Protein AF-A0A9P5QB36-F1 (afdb_monomer)

Foldseek 3Di:
DAEEAQDPVVQVVRVVVVGDYDHDYDPVVVPPPPCVDDDPDQDQDPQRWTQDPVRDIDRRVCPDPPDDDQDDDDPPDPVVVVSVVVVVCVVPPDPPPDDDPPPPPDDDDDDDDDD

Solvent-accessible surface area (backbone atoms only — not comparable to full-atom values): 7870 Å² total; per-residue (Å²): 140,66,47,78,30,72,50,68,70,64,37,52,55,37,46,79,68,72,42,58,64,46,80,51,71,60,70,87,76,44,70,73,86,68,73,86,62,84,71,79,81,84,58,66,46,100,76,36,31,35,71,43,96,86,72,48,73,45,79,60,67,64,85,63,67,96,56,86,83,69,69,89,79,67,91,88,44,70,65,52,58,53,35,50,49,54,51,48,51,65,72,67,56,68,79,66,93,66,90,69,92,77,79,76,82,75,82,83,75,86,80,80,79,87,132

Organism: NCBI:txid206335

pLDDT: mean 71.72, std 16.34, range [31.8, 90.56]

Structure (mmCIF, N/CA/C/O backbone):
data_AF-A0A9P5QB36-F1
#
_entry.id   AF-A0A9P5QB36-F1
#
loop_
_atom_site.group_PDB
_atom_site.id
_atom_site.type_symbol
_atom_site.label_atom_id
_atom_site.label_alt_id
_atom_site.label_comp_id
_atom_site.label_asym_id
_atom_site.label_entity_id
_atom_site.label_seq_id
_atom_site.pdbx_PDB_ins_code
_atom_site.Cartn_x
_atom_site.Cartn_y
_atom_site.Cartn_z
_atom_site.occupancy
_atom_site.B_iso_or_equiv
_atom_site.auth_seq_id
_atom_site.auth_comp_id
_atom_site.auth_asym_id
_atom_site.auth_atom_id
_atom_site.pdbx_PDB_model_num
ATOM 1 N N . ILE A 1 1 ? 0.136 2.349 10.296 1.00 62.62 1 ILE A N 1
ATOM 2 C CA . ILE A 1 1 ? 1.253 3.317 10.137 1.00 62.62 1 ILE A CA 1
ATOM 3 C C . ILE A 1 1 ? 2.539 2.530 10.352 1.00 62.62 1 ILE A C 1
ATOM 5 O O . ILE A 1 1 ? 2.554 1.728 11.273 1.00 62.62 1 ILE A O 1
ATOM 9 N N . GLY A 1 2 ? 3.552 2.676 9.500 1.00 81.19 2 GLY A N 1
ATOM 10 C CA . GLY A 1 2 ? 4.837 1.973 9.646 1.00 81.19 2 GLY A CA 1
ATOM 11 C C . GLY A 1 2 ? 6.022 2.931 9.490 1.00 81.19 2 GLY A C 1
ATOM 12 O O . GLY A 1 2 ? 5.813 4.141 9.381 1.00 81.19 2 GLY A O 1
ATOM 13 N N . ALA A 1 3 ? 7.241 2.400 9.460 1.00 82.81 3 ALA A N 1
ATOM 14 C CA . ALA A 1 3 ? 8.470 3.188 9.494 1.00 82.81 3 ALA A CA 1
ATOM 15 C C . ALA A 1 3 ? 9.161 3.271 8.125 1.00 82.81 3 ALA A C 1
ATOM 17 O O . ALA A 1 3 ? 9.326 2.263 7.442 1.00 82.81 3 ALA A O 1
ATOM 18 N N . PHE A 1 4 ? 9.606 4.471 7.745 1.00 85.62 4 PHE A N 1
ATOM 19 C CA . PHE A 1 4 ? 10.511 4.674 6.612 1.00 85.62 4 PHE A CA 1
ATOM 20 C C . PHE A 1 4 ? 11.939 4.722 7.133 1.00 85.62 4 PHE A C 1
ATOM 22 O O . PHE A 1 4 ? 12.237 5.492 8.045 1.00 85.62 4 PHE A O 1
ATOM 29 N N . VAL A 1 5 ? 12.806 3.889 6.575 1.00 86.69 5 VAL A N 1
ATOM 30 C CA . VAL A 1 5 ? 14.162 3.705 7.089 1.00 86.69 5 VAL A CA 1
ATOM 31 C C . VAL A 1 5 ? 15.138 3.688 5.930 1.00 86.69 5 VAL A C 1
ATOM 33 O O . VAL A 1 5 ? 14.864 3.076 4.909 1.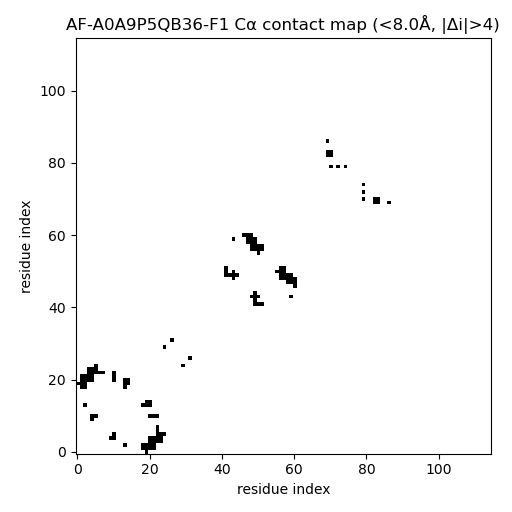00 86.69 5 VAL A O 1
ATOM 36 N N . GLU A 1 6 ? 16.285 4.343 6.068 1.00 84.12 6 GLU A N 1
ATOM 37 C CA . GLU A 1 6 ? 17.315 4.345 5.017 1.00 84.12 6 GLU A CA 1
ATOM 38 C C . GLU A 1 6 ? 18.352 3.230 5.207 1.00 84.12 6 GLU A C 1
ATOM 40 O O . GLU A 1 6 ? 18.957 2.742 4.250 1.00 84.12 6 GLU A O 1
ATOM 45 N N . LYS A 1 7 ? 18.554 2.796 6.455 1.00 82.62 7 LYS A N 1
ATOM 46 C CA . LYS A 1 7 ? 19.534 1.777 6.835 1.00 82.62 7 LYS A CA 1
ATOM 47 C C . LYS A 1 7 ? 18.891 0.401 6.946 1.00 82.62 7 LYS A C 1
ATOM 49 O O . LYS A 1 7 ? 17.907 0.215 7.653 1.00 82.62 7 LYS A O 1
ATOM 54 N N . THR A 1 8 ? 19.516 -0.593 6.322 1.00 82.94 8 THR A N 1
ATOM 55 C CA . THR A 1 8 ? 19.036 -1.983 6.364 1.00 82.94 8 THR A CA 1
ATOM 56 C C . THR A 1 8 ? 19.004 -2.547 7.790 1.00 82.94 8 THR A C 1
ATOM 58 O O . THR A 1 8 ? 18.043 -3.208 8.148 1.00 82.94 8 THR A O 1
ATOM 61 N N . GLN A 1 9 ? 19.991 -2.223 8.634 1.00 87.19 9 GLN A N 1
ATOM 62 C CA . GLN A 1 9 ? 20.031 -2.693 10.030 1.00 87.19 9 GLN A CA 1
ATOM 63 C C . GLN A 1 9 ? 18.837 -2.203 10.857 1.00 87.19 9 GLN A C 1
ATOM 65 O O . GLN A 1 9 ? 18.224 -2.977 11.587 1.00 87.19 9 GLN A O 1
ATOM 70 N N . ASP A 1 10 ? 18.482 -0.928 10.714 1.00 86.81 10 ASP A N 1
ATOM 71 C CA . ASP A 1 10 ? 17.343 -0.339 11.416 1.00 86.81 10 ASP A CA 1
ATOM 72 C C . ASP A 1 10 ? 16.024 -0.939 10.896 1.00 86.81 10 ASP A C 1
ATOM 74 O O . ASP A 1 10 ? 15.081 -1.149 11.660 1.00 86.81 10 ASP A O 1
ATOM 78 N N . ALA A 1 11 ? 15.971 -1.276 9.602 1.00 86.12 11 ALA A N 1
ATOM 79 C CA . ALA A 1 11 ? 14.823 -1.944 9.009 1.00 86.12 11 ALA A CA 1
ATOM 80 C C . ALA A 1 11 ? 14.654 -3.379 9.522 1.00 86.12 11 ALA A C 1
ATOM 82 O O . ALA A 1 11 ? 13.532 -3.769 9.834 1.00 86.12 11 ALA A O 1
ATOM 83 N N . ASP A 1 12 ? 15.746 -4.129 9.676 1.00 87.00 12 ASP A N 1
ATOM 84 C CA . ASP A 1 12 ? 15.714 -5.489 10.218 1.00 87.00 12 ASP A CA 1
ATOM 85 C C . ASP A 1 12 ? 15.170 -5.492 11.650 1.00 87.00 12 ASP A C 1
ATOM 87 O O . ASP A 1 12 ? 14.270 -6.266 11.975 1.00 87.00 12 ASP A O 1
ATOM 91 N N . ILE A 1 13 ? 15.656 -4.581 12.498 1.00 90.56 13 ILE A N 1
ATOM 92 C CA . ILE A 1 13 ? 15.193 -4.457 13.888 1.00 90.56 13 ILE A CA 1
ATOM 93 C C . ILE A 1 13 ? 13.685 -4.186 13.933 1.00 90.56 13 ILE A C 1
ATOM 95 O O . ILE A 1 13 ? 12.957 -4.838 14.682 1.00 90.56 13 ILE A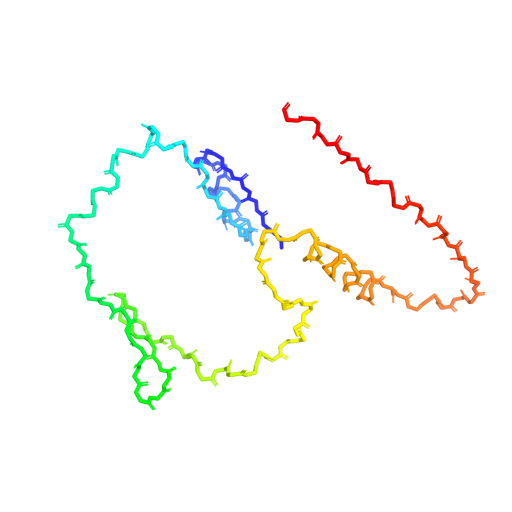 O 1
ATOM 99 N N . LEU A 1 14 ? 13.202 -3.246 13.120 1.00 87.25 14 LEU A N 1
ATOM 100 C CA . LEU A 1 14 ? 11.786 -2.879 13.094 1.00 87.25 14 LEU A CA 1
ATOM 101 C C . LEU A 1 14 ? 10.904 -3.973 12.482 1.00 87.25 14 LEU A C 1
ATOM 103 O O . LEU A 1 14 ? 9.791 -4.193 12.962 1.00 87.25 14 LEU A O 1
ATOM 107 N N . TYR A 1 15 ? 11.413 -4.700 11.487 1.00 85.00 15 TYR A N 1
ATOM 108 C CA . TYR A 1 15 ? 10.731 -5.847 10.899 1.00 85.00 15 TYR A CA 1
ATOM 109 C C . TYR A 1 15 ? 10.538 -6.965 11.930 1.00 85.00 15 TYR A C 1
ATOM 111 O O . TYR A 1 15 ? 9.421 -7.449 12.114 1.00 85.00 15 TYR A O 1
ATOM 119 N N . TYR A 1 16 ? 11.591 -7.320 12.677 1.00 89.94 16 TYR A N 1
ATOM 120 C CA . TYR A 1 16 ? 11.489 -8.301 13.763 1.00 89.94 16 TYR A CA 1
ATOM 121 C C . TYR A 1 16 ? 10.634 -7.812 14.939 1.00 89.94 16 TYR A C 1
ATOM 123 O O . TYR A 1 16 ? 10.063 -8.628 15.659 1.00 89.94 16 TYR A O 1
ATOM 131 N N . ALA A 1 17 ? 10.488 -6.497 15.110 1.00 89.38 17 ALA A N 1
ATOM 132 C CA . ALA A 1 17 ? 9.562 -5.902 16.070 1.00 89.38 17 ALA A CA 1
ATOM 133 C C . ALA A 1 17 ? 8.094 -5.890 15.590 1.00 89.38 17 ALA A C 1
ATOM 135 O O . ALA A 1 17 ? 7.224 -5.391 16.304 1.00 89.38 17 ALA A O 1
ATOM 136 N N . GLY A 1 18 ? 7.796 -6.420 14.396 1.00 85.75 18 GLY A N 1
ATOM 137 C CA . GLY A 1 18 ? 6.439 -6.483 13.844 1.00 85.75 18 GLY A CA 1
ATOM 138 C C . GLY A 1 18 ? 5.919 -5.146 13.308 1.00 85.75 18 GLY A C 1
ATOM 139 O O . GLY A 1 18 ? 4.721 -5.001 13.066 1.00 85.75 18 GLY A O 1
ATOM 140 N N . VAL A 1 19 ? 6.799 -4.161 13.119 1.00 85.00 19 VAL A N 1
ATOM 141 C CA . VAL A 1 19 ? 6.449 -2.873 12.519 1.00 85.00 19 VAL A CA 1
ATOM 142 C C . VAL A 1 19 ? 6.623 -2.989 11.003 1.00 85.00 19 VAL A C 1
ATOM 144 O O . VAL A 1 19 ? 7.700 -3.365 10.550 1.00 85.00 19 VAL A O 1
ATOM 147 N N . PRO A 1 20 ? 5.614 -2.648 10.181 1.00 82.31 20 PRO A N 1
ATOM 148 C CA . PRO A 1 20 ? 5.795 -2.566 8.735 1.00 82.31 20 PRO A CA 1
ATOM 149 C C . PRO A 1 20 ? 6.878 -1.533 8.390 1.00 82.31 20 PRO A C 1
ATOM 151 O O . PRO A 1 20 ? 6.790 -0.386 8.836 1.00 82.31 20 PRO A O 1
ATOM 154 N N . VAL A 1 21 ? 7.887 -1.930 7.608 1.00 86.25 21 VAL A N 1
ATOM 155 C CA . VAL A 1 21 ? 9.032 -1.075 7.255 1.00 86.25 21 VAL A CA 1
ATOM 156 C C . VAL A 1 21 ? 9.131 -0.877 5.747 1.00 86.25 21 VAL A C 1
ATOM 158 O O . VAL A 1 21 ? 9.014 -1.831 4.981 1.00 86.25 21 VAL A O 1
ATOM 161 N N . TRP A 1 22 ? 9.419 0.353 5.326 1.00 85.56 22 TRP A N 1
ATOM 162 C CA . TRP A 1 22 ? 9.762 0.699 3.949 1.00 85.56 22 TRP A CA 1
ATOM 163 C C . TRP A 1 22 ? 11.203 1.201 3.888 1.00 85.56 22 TRP A C 1
ATOM 165 O O . TRP A 1 22 ? 11.527 2.251 4.447 1.00 85.56 22 TRP A O 1
ATOM 175 N N . LEU A 1 23 ? 12.073 0.446 3.211 1.00 80.75 23 LEU A N 1
ATOM 176 C CA . LEU A 1 23 ? 13.476 0.817 3.040 1.00 80.75 23 LEU A CA 1
ATOM 177 C C . LEU A 1 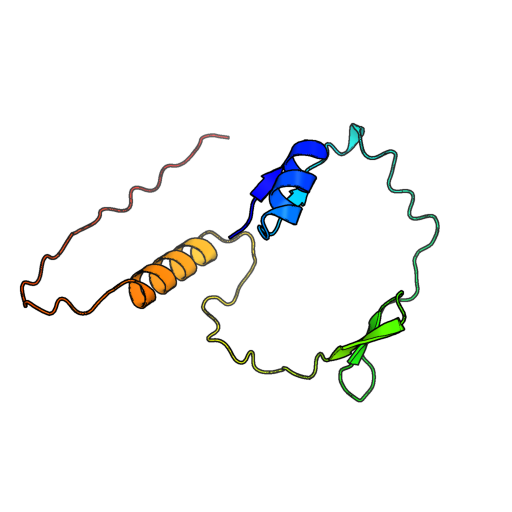23 ? 13.612 1.850 1.912 1.00 80.75 23 LEU A C 1
ATOM 179 O O . LEU A 1 23 ? 13.394 1.536 0.742 1.00 80.75 23 LEU A O 1
ATOM 183 N N . VAL A 1 24 ? 13.984 3.076 2.261 1.00 78.75 24 VAL A N 1
ATOM 184 C CA . VAL A 1 24 ? 14.206 4.175 1.319 1.00 78.75 24 VAL A CA 1
ATOM 185 C C . VAL A 1 24 ? 15.670 4.158 0.897 1.00 78.75 24 VAL A C 1
ATOM 187 O O . VAL A 1 24 ? 16.565 4.308 1.723 1.00 78.75 24 VAL A O 1
ATOM 190 N N . ARG A 1 25 ? 15.938 3.969 -0.396 1.00 73.56 25 ARG A N 1
ATOM 191 C CA . ARG A 1 25 ? 17.294 4.059 -0.951 1.00 73.56 25 ARG A CA 1
ATOM 192 C C . ARG A 1 25 ? 17.363 5.178 -1.978 1.00 73.56 25 ARG A C 1
ATOM 194 O O . ARG A 1 25 ? 16.445 5.343 -2.778 1.00 73.56 25 ARG A O 1
ATOM 201 N N . LEU A 1 26 ? 18.467 5.925 -1.965 1.00 69.06 26 LEU A N 1
ATOM 202 C CA . LEU A 1 26 ? 18.781 6.883 -3.025 1.00 69.06 26 LEU A CA 1
ATOM 203 C C . LEU A 1 26 ? 18.886 6.141 -4.360 1.00 69.06 26 LEU A C 1
ATOM 205 O O . LEU A 1 26 ? 19.511 5.081 -4.425 1.00 69.06 26 LEU A O 1
ATOM 209 N N . SER A 1 27 ? 18.317 6.716 -5.420 1.00 61.88 27 SER A N 1
ATOM 210 C CA . SER A 1 27 ? 18.365 6.139 -6.770 1.00 61.88 27 SER A CA 1
ATOM 211 C C . SER A 1 27 ? 19.797 5.905 -7.252 1.00 61.88 27 SER A C 1
ATOM 213 O O . SER A 1 27 ? 20.049 4.930 -7.939 1.00 61.88 27 SER A O 1
ATOM 215 N N . THR A 1 28 ? 20.752 6.728 -6.814 1.00 64.75 28 THR A N 1
ATOM 216 C CA . THR A 1 28 ? 22.188 6.581 -7.103 1.00 64.75 28 THR A CA 1
ATOM 217 C C . THR A 1 28 ? 22.825 5.339 -6.474 1.00 64.75 28 THR A C 1
ATOM 219 O O . THR A 1 28 ? 23.833 4.853 -6.974 1.00 64.75 28 THR A O 1
ATOM 222 N N . ASN A 1 29 ? 22.246 4.824 -5.384 1.00 60.16 29 ASN A N 1
ATOM 223 C CA . ASN A 1 29 ? 22.697 3.621 -4.674 1.00 60.16 29 ASN A CA 1
ATOM 224 C C . ASN A 1 29 ? 21.874 2.378 -5.044 1.00 60.16 29 ASN A C 1
ATOM 226 O O . ASN A 1 29 ? 22.121 1.288 -4.525 1.00 60.16 29 ASN A O 1
ATOM 230 N N . CYS A 1 30 ? 20.874 2.538 -5.910 1.00 56.12 30 CYS A N 1
ATOM 231 C CA . CYS A 1 30 ? 20.239 1.442 -6.609 1.00 56.12 30 CYS A CA 1
ATOM 232 C C . CYS A 1 30 ? 20.975 1.360 -7.952 1.00 56.12 30 CYS A C 1
ATOM 234 O O . CYS A 1 30 ? 20.688 2.189 -8.814 1.00 56.12 30 CYS A O 1
ATOM 236 N N . PRO A 1 31 ? 21.984 0.475 -8.118 1.00 56.06 31 PRO A N 1
ATOM 237 C CA . PRO A 1 31 ? 22.599 0.308 -9.433 1.00 56.06 31 PRO A CA 1
ATOM 238 C C . PRO A 1 31 ? 21.446 0.053 -10.388 1.00 56.06 31 PRO A C 1
ATOM 240 O O . PRO A 1 31 ? 20.608 -0.772 -10.015 1.00 56.06 31 PRO A O 1
ATOM 243 N N . ASP A 1 32 ? 21.371 0.844 -11.476 1.00 55.22 32 ASP A N 1
ATOM 244 C CA . ASP A 1 32 ? 20.256 0.903 -12.430 1.00 55.22 32 ASP A CA 1
ATOM 245 C C . ASP A 1 32 ? 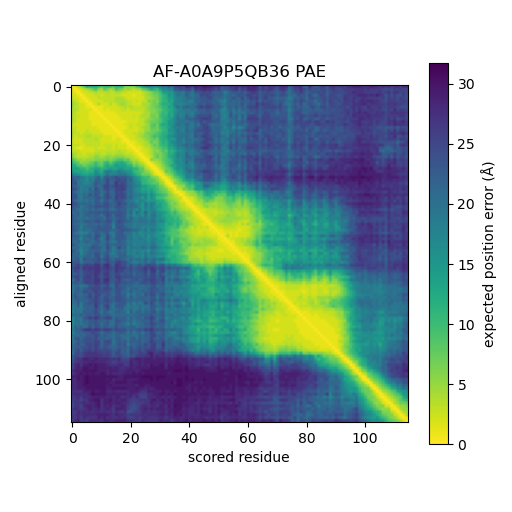19.437 -0.360 -12.298 1.00 55.22 32 ASP A C 1
ATOM 247 O O . ASP A 1 32 ? 19.983 -1.434 -12.573 1.00 55.22 32 ASP A O 1
ATOM 251 N N . ALA A 1 33 ? 18.208 -0.252 -11.776 1.00 55.03 33 ALA A N 1
ATOM 252 C CA . ALA A 1 33 ? 17.279 -1.369 -11.742 1.00 55.03 33 ALA A CA 1
ATOM 253 C C . ALA A 1 33 ? 17.057 -1.757 -13.202 1.00 55.03 33 ALA A C 1
ATOM 255 O O . ALA A 1 33 ? 16.147 -1.281 -13.877 1.00 55.03 33 ALA A O 1
ATOM 256 N N . ARG A 1 34 ? 18.004 -2.531 -13.724 1.00 50.75 34 ARG A N 1
ATOM 257 C CA . ARG A 1 34 ? 18.073 -2.973 -15.085 1.00 50.75 34 ARG A CA 1
ATOM 258 C C . ARG A 1 34 ? 16.980 -3.999 -15.082 1.00 50.75 34 ARG A C 1
ATOM 260 O O . ARG A 1 34 ? 17.105 -5.076 -14.505 1.00 50.75 34 ARG A O 1
ATOM 267 N N . VAL A 1 35 ? 15.836 -3.573 -15.592 1.00 58.78 35 VAL A N 1
ATOM 268 C CA . VAL A 1 35 ? 14.738 -4.465 -15.899 1.00 58.78 35 VAL A CA 1
ATOM 269 C C . VAL A 1 35 ? 15.290 -5.349 -17.009 1.00 58.78 35 VAL A C 1
ATOM 271 O O . VAL A 1 35 ? 15.161 -5.045 -18.189 1.00 58.78 35 VAL A O 1
ATOM 274 N N . ASP A 1 36 ? 16.030 -6.387 -16.612 1.00 63.50 36 ASP A N 1
ATOM 275 C CA . ASP A 1 36 ? 16.714 -7.303 -17.522 1.00 63.50 36 ASP A CA 1
ATOM 276 C C . ASP A 1 36 ? 15.691 -8.015 -18.412 1.00 63.50 36 ASP A C 1
ATOM 278 O O . ASP A 1 36 ? 15.997 -8.434 -19.526 1.00 63.50 36 ASP A O 1
ATOM 282 N N . SER A 1 37 ? 14.448 -8.098 -17.931 1.00 59.88 37 SER A N 1
ATOM 283 C CA . SER A 1 37 ? 13.292 -8.528 -18.696 1.00 59.88 37 SER A CA 1
ATOM 284 C C . SER A 1 37 ? 12.025 -7.871 -18.158 1.00 59.88 37 SER A C 1
ATOM 286 O O . SER A 1 37 ? 11.812 -7.773 -16.948 1.00 59.88 37 SER A O 1
ATOM 288 N N . VAL A 1 38 ? 11.175 -7.414 -19.072 1.00 68.69 38 VAL A N 1
ATOM 289 C CA . VAL A 1 38 ? 9.780 -7.119 -18.752 1.00 68.69 38 VAL A CA 1
ATOM 290 C C . VAL A 1 38 ? 9.088 -8.474 -18.652 1.00 68.69 38 VAL A C 1
ATOM 292 O O . VAL A 1 38 ? 9.015 -9.196 -19.643 1.00 68.69 38 VAL A O 1
ATOM 295 N N . GLY A 1 39 ? 8.661 -8.849 -17.446 1.00 66.69 39 GLY A N 1
ATOM 296 C CA . GLY A 1 39 ? 7.821 -10.029 -17.260 1.00 66.69 39 GLY A CA 1
ATOM 297 C C . GLY A 1 39 ? 6.459 -9.835 -17.924 1.00 66.69 39 GLY A C 1
ATOM 298 O O . GLY A 1 39 ? 6.041 -8.699 -18.167 1.00 66.69 39 GLY A O 1
ATOM 299 N N . ASP A 1 40 ? 5.764 -10.936 -18.203 1.00 74.25 40 ASP A N 1
ATOM 300 C CA . ASP A 1 40 ? 4.402 -10.868 -18.725 1.00 74.25 40 ASP A CA 1
ATOM 301 C C . ASP A 1 40 ? 3.519 -10.018 -17.807 1.00 74.25 40 ASP A C 1
ATOM 303 O O . ASP A 1 40 ? 3.637 -10.058 -16.576 1.00 74.25 40 ASP A O 1
ATOM 307 N N . VAL A 1 41 ? 2.635 -9.228 -18.420 1.00 71.88 41 VAL A N 1
ATOM 308 C CA . VAL A 1 41 ? 1.674 -8.415 -17.677 1.00 71.88 41 VAL A CA 1
ATOM 309 C C . VAL A 1 41 ? 0.853 -9.350 -16.804 1.00 71.88 41 VAL A C 1
ATOM 311 O O . VAL A 1 41 ? 0.187 -10.260 -17.296 1.00 71.88 41 VAL A O 1
ATOM 314 N N . ILE A 1 42 ? 0.905 -9.113 -15.498 1.00 76.94 42 ILE A N 1
ATOM 315 C CA . ILE A 1 42 ? 0.101 -9.847 -14.535 1.00 76.94 42 ILE A CA 1
ATOM 316 C C . ILE A 1 42 ? -1.360 -9.479 -14.798 1.00 76.94 42 ILE A C 1
ATOM 318 O O . ILE A 1 42 ? -1.776 -8.351 -14.534 1.00 76.94 42 ILE A O 1
ATOM 322 N N . GLN A 1 43 ? -2.114 -10.418 -15.365 1.00 77.31 43 GLN A N 1
ATOM 323 C CA . GLN A 1 43 ? -3.537 -10.260 -15.637 1.00 77.31 43 GLN A CA 1
ATOM 324 C C . GLN A 1 43 ? -4.365 -11.077 -14.654 1.00 77.31 43 GLN A C 1
ATOM 326 O O . GLN A 1 43 ? -3.961 -12.154 -14.209 1.00 77.31 43 GLN A O 1
ATOM 331 N N . GLU A 1 44 ? -5.529 -10.531 -14.325 1.00 85.00 44 GLU A N 1
ATOM 332 C CA . GLU A 1 44 ? -6.562 -11.240 -13.585 1.00 85.00 44 GLU A CA 1
ATOM 333 C C . GLU A 1 44 ? -7.137 -12.364 -14.448 1.00 85.00 44 GLU A C 1
ATOM 335 O O . GLU A 1 44 ? -7.381 -12.191 -15.645 1.00 85.00 44 GLU A O 1
ATOM 340 N N . ASP A 1 45 ? -7.350 -13.528 -13.841 1.00 83.88 45 ASP A N 1
ATOM 341 C CA . ASP A 1 45 ? -8.088 -14.612 -14.475 1.00 83.88 45 ASP A CA 1
ATOM 342 C C . ASP A 1 45 ? -9.610 -14.356 -14.449 1.00 83.88 45 ASP A C 1
ATOM 344 O O . ASP A 1 45 ? -10.115 -13.409 -13.843 1.00 83.88 45 ASP A O 1
ATOM 348 N N . HIS A 1 46 ? -10.379 -15.240 -15.089 1.00 83.75 46 HIS A N 1
ATOM 349 C CA . HIS A 1 46 ? -11.847 -15.171 -15.103 1.00 83.75 46 HIS A CA 1
ATOM 350 C C . HIS A 1 46 ? -12.502 -15.310 -13.716 1.00 83.75 46 HIS A C 1
ATOM 352 O O . HIS A 1 46 ? -13.715 -15.159 -13.599 1.00 83.75 46 HIS A O 1
ATOM 358 N N . GLN A 1 47 ? -11.726 -15.637 -12.682 1.00 82.44 47 GLN A N 1
ATOM 359 C CA . GLN A 1 47 ? -12.162 -15.765 -11.296 1.00 82.44 47 GLN A CA 1
ATOM 360 C C . GLN A 1 47 ? -11.677 -14.589 -10.436 1.00 82.44 47 GLN A C 1
ATOM 362 O O . GLN A 1 47 ? -11.734 -14.693 -9.211 1.00 82.44 47 GLN A O 1
ATOM 367 N N . GLN A 1 48 ? -11.206 -13.497 -11.058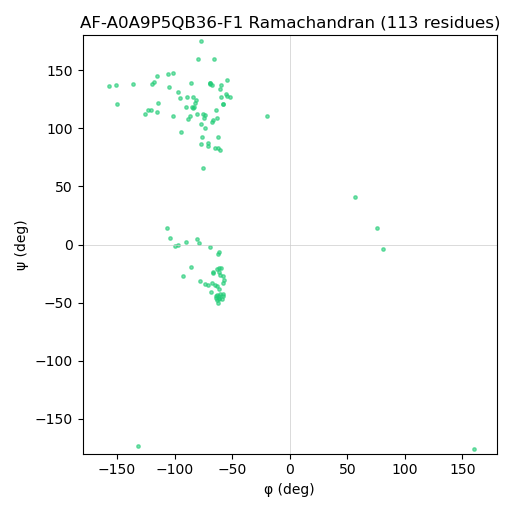 1.00 83.50 48 GLN A N 1
ATOM 368 C CA . GLN A 1 48 ? -10.628 -12.332 -10.382 1.00 83.50 48 GLN A CA 1
ATOM 369 C C . GLN A 1 48 ? -9.448 -12.726 -9.488 1.00 83.50 48 GLN A C 1
ATOM 371 O O . GLN A 1 48 ? -9.322 -12.260 -8.360 1.00 83.50 4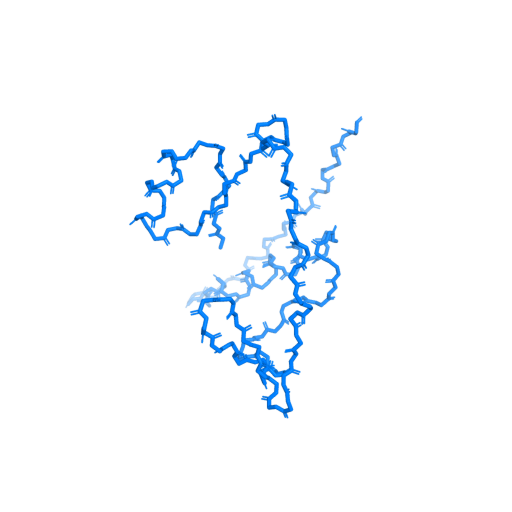8 GLN A O 1
ATOM 376 N N . ARG A 1 49 ? -8.584 -13.631 -9.950 1.00 86.31 49 ARG A N 1
ATOM 377 C CA . ARG A 1 49 ? -7.367 -14.021 -9.235 1.00 86.31 49 ARG A CA 1
ATOM 378 C C . ARG A 1 49 ? -6.141 -13.632 -10.023 1.00 86.31 49 ARG A C 1
ATOM 380 O O . ARG A 1 49 ? -6.090 -13.732 -11.245 1.00 86.31 49 ARG A O 1
ATOM 387 N N . VAL A 1 50 ? -5.114 -13.251 -9.284 1.00 87.38 50 VAL A N 1
ATOM 388 C CA . VAL A 1 50 ? -3.812 -12.888 -9.819 1.00 87.38 50 VAL A CA 1
ATOM 389 C C . VAL A 1 50 ? -2.784 -13.902 -9.345 1.00 87.38 50 VAL A C 1
ATOM 391 O O . VAL A 1 50 ? -2.564 -14.075 -8.145 1.00 87.38 50 VAL A O 1
ATOM 394 N N . LYS A 1 51 ? -2.114 -14.566 -10.289 1.00 84.81 51 LYS A N 1
ATOM 395 C CA . LYS A 1 51 ? -0.991 -15.448 -9.967 1.00 84.81 51 LYS A CA 1
ATOM 396 C C . LYS A 1 51 ? 0.295 -14.638 -9.847 1.00 84.81 51 LYS A C 1
ATOM 398 O O . LYS A 1 51 ? 0.760 -14.040 -10.812 1.00 84.81 51 LYS A O 1
ATOM 403 N N . LEU A 1 52 ? 0.888 -14.651 -8.660 1.00 82.62 52 LEU A N 1
ATOM 404 C CA . LEU A 1 52 ? 2.175 -14.023 -8.388 1.00 82.62 52 LEU A CA 1
ATOM 405 C C . LEU A 1 52 ? 3.331 -14.909 -8.870 1.00 82.62 52 LEU A C 1
ATOM 407 O O . LEU A 1 52 ? 3.205 -16.130 -8.995 1.00 82.62 52 LEU A O 1
ATOM 411 N N . HIS A 1 53 ? 4.499 -14.297 -9.069 1.00 75.81 53 HIS A N 1
ATOM 412 C CA . HIS A 1 53 ? 5.727 -14.985 -9.487 1.00 75.81 53 HIS A CA 1
ATOM 413 C C . HIS A 1 53 ? 6.158 -16.107 -8.522 1.00 75.81 53 HIS A C 1
ATOM 415 O O . HIS A 1 53 ? 6.775 -17.081 -8.938 1.00 75.81 53 HIS A O 1
ATOM 421 N N . CYS A 1 54 ? 5.798 -16.006 -7.240 1.00 78.31 54 CYS A N 1
ATOM 422 C CA . CYS A 1 54 ? 6.060 -17.023 -6.221 1.00 78.31 54 CYS A CA 1
ATOM 423 C C . CYS A 1 54 ? 5.064 -18.200 -6.244 1.00 78.31 54 CYS A C 1
ATOM 425 O O . CYS A 1 54 ? 5.107 -19.059 -5.369 1.00 78.31 54 CYS A O 1
ATOM 427 N N . GLY A 1 55 ? 4.140 -18.236 -7.212 1.00 80.69 55 GLY A N 1
ATOM 428 C CA . GLY A 1 55 ? 3.095 -19.256 -7.319 1.00 80.69 55 GLY A CA 1
ATOM 429 C C . GLY A 1 55 ? 1.884 -19.016 -6.413 1.00 80.69 55 GLY A C 1
ATOM 430 O O . GLY A 1 55 ? 0.907 -19.755 -6.511 1.00 80.69 55 GLY A O 1
ATOM 431 N N . TYR A 1 56 ? 1.922 -17.979 -5.574 1.00 82.44 56 TYR A N 1
ATOM 432 C CA . TYR A 1 56 ? 0.791 -17.573 -4.747 1.00 82.44 56 TYR A CA 1
ATOM 433 C C . TYR A 1 56 ? -0.342 -16.995 -5.603 1.00 82.44 56 TYR A C 1
ATOM 435 O O . TYR A 1 56 ? -0.094 -16.236 -6.540 1.00 82.44 56 TYR A O 1
ATOM 443 N N . LEU A 1 57 ? -1.583 -17.344 -5.265 1.00 86.25 57 LEU A N 1
ATOM 444 C CA . LEU A 1 57 ? -2.785 -16.824 -5.911 1.00 86.25 57 LEU A CA 1
ATOM 445 C C . LEU A 1 57 ? -3.405 -15.751 -5.019 1.00 86.25 57 LEU A C 1
ATOM 447 O O . LEU A 1 57 ? -3.933 -16.052 -3.950 1.00 86.25 57 LEU A O 1
ATOM 451 N N . LEU A 1 58 ? -3.330 -14.504 -5.469 1.00 83.44 58 LEU A N 1
ATOM 452 C CA . LEU A 1 58 ? -4.002 -13.379 -4.842 1.00 83.44 58 LEU A CA 1
ATOM 453 C C . LEU A 1 58 ? -5.462 -13.364 -5.302 1.00 83.44 58 LEU A C 1
ATOM 455 O O . LEU A 1 58 ? -5.729 -13.350 -6.502 1.00 83.44 58 LEU A O 1
ATOM 459 N N . ASN A 1 59 ? -6.398 -13.388 -4.356 1.00 83.19 59 ASN A N 1
ATOM 460 C CA . ASN A 1 59 ? -7.815 -13.211 -4.651 1.00 83.19 59 ASN A CA 1
ATOM 461 C C . ASN A 1 59 ? -8.130 -11.713 -4.754 1.00 83.19 59 ASN A C 1
ATOM 463 O O . ASN A 1 59 ? -7.959 -10.993 -3.774 1.00 83.19 59 ASN A O 1
ATOM 467 N N . CYS A 1 60 ? -8.585 -11.265 -5.919 1.00 80.44 60 CYS A N 1
ATOM 468 C CA . CYS A 1 60 ? -9.006 -9.890 -6.191 1.00 80.44 60 CYS A CA 1
ATOM 469 C C . CYS A 1 60 ? -10.538 -9.750 -6.245 1.00 80.44 60 CYS A C 1
ATOM 471 O O . CYS A 1 60 ? -11.031 -8.669 -6.546 1.00 80.44 60 CYS A O 1
ATOM 473 N N . ALA A 1 61 ? -11.299 -10.808 -5.931 1.00 74.12 61 ALA A N 1
ATOM 474 C CA . ALA A 1 61 ? -12.765 -10.783 -5.929 1.00 74.12 61 ALA A CA 1
ATOM 475 C C . ALA A 1 61 ? -13.391 -9.927 -4.807 1.00 74.12 61 ALA A C 1
ATOM 477 O O . ALA A 1 61 ? -14.613 -9.797 -4.741 1.00 74.12 61 ALA A O 1
ATOM 478 N N . ASP A 1 62 ? -12.578 -9.336 -3.925 1.00 67.00 62 ASP A N 1
ATOM 479 C CA . ASP A 1 62 ? -13.027 -8.409 -2.884 1.00 67.00 62 ASP A CA 1
ATOM 480 C C . ASP A 1 62 ? -13.357 -7.037 -3.505 1.00 67.00 62 ASP A C 1
ATOM 482 O O . ASP A 1 62 ? -12.697 -6.027 -3.259 1.00 67.00 62 ASP A O 1
ATOM 486 N N . GLU A 1 63 ? -14.400 -7.002 -4.339 1.00 62.41 63 GLU A N 1
ATOM 487 C CA . GLU A 1 63 ? -14.916 -5.792 -4.995 1.00 62.41 63 GLU A CA 1
ATOM 488 C C . GLU A 1 63 ? -15.451 -4.773 -3.966 1.00 62.41 63 GLU A C 1
ATOM 490 O O . GLU A 1 63 ? -15.501 -3.567 -4.218 1.00 62.41 63 GLU A O 1
ATOM 495 N N . GLN A 1 64 ? -15.777 -5.249 -2.759 1.00 65.12 64 GLN A N 1
ATOM 496 C CA . GLN A 1 64 ? -16.069 -4.432 -1.589 1.00 65.12 64 GLN A CA 1
ATOM 497 C C . GLN A 1 64 ? -15.096 -4.760 -0.455 1.00 65.12 64 GLN A C 1
ATOM 499 O O . GLN A 1 64 ? -15.132 -5.873 0.077 1.00 65.12 64 GLN A O 1
ATOM 504 N N . PRO A 1 65 ? -14.247 -3.804 -0.034 1.00 68.81 65 PRO A N 1
ATOM 505 C CA . PRO A 1 65 ? -13.407 -4.016 1.129 1.00 68.81 65 PRO A CA 1
ATOM 506 C C . PRO A 1 65 ? -14.300 -4.271 2.346 1.00 68.81 65 PRO A C 1
ATOM 508 O O . PRO A 1 65 ? -15.261 -3.545 2.596 1.00 68.81 65 PRO A O 1
ATOM 511 N N . SER A 1 66 ? -13.958 -5.292 3.132 1.00 69.81 66 SER A N 1
ATOM 512 C CA . SER A 1 66 ? -14.645 -5.607 4.394 1.00 69.81 66 SER A CA 1
ATOM 513 C C . SER A 1 66 ? -14.594 -4.456 5.405 1.00 69.81 66 SER A C 1
ATOM 515 O O . SER A 1 66 ? -15.413 -4.385 6.319 1.00 69.81 66 SER A O 1
ATOM 517 N N . ASN A 1 67 ? -13.638 -3.544 5.225 1.00 72.25 67 ASN A N 1
ATOM 518 C CA . ASN A 1 67 ? -13.454 -2.354 6.035 1.00 72.25 67 ASN A CA 1
ATOM 519 C C . ASN A 1 67 ? -14.008 -1.117 5.325 1.00 72.25 67 ASN A C 1
ATOM 521 O O . ASN A 1 67 ? -13.926 -0.987 4.104 1.00 72.25 67 ASN A O 1
ATOM 525 N N . GLN A 1 68 ? -14.510 -0.168 6.117 1.00 81.88 68 GLN A N 1
ATOM 526 C CA . GLN A 1 68 ? -15.002 1.111 5.620 1.00 81.88 68 GLN A CA 1
ATOM 527 C C . GLN A 1 68 ? -13.931 1.826 4.785 1.00 81.88 68 GLN A C 1
ATOM 529 O O . GLN A 1 68 ? -12.809 2.059 5.239 1.00 81.88 68 GLN A O 1
ATOM 534 N N . VAL A 1 69 ? -14.305 2.235 3.573 1.00 83.12 69 VAL A N 1
ATOM 535 C CA . VAL A 1 69 ? -13.470 3.107 2.748 1.00 83.12 69 VAL A CA 1
ATOM 536 C C . VAL A 1 69 ? -13.514 4.514 3.334 1.00 83.12 69 VAL A C 1
ATOM 538 O O . VAL A 1 69 ? -14.546 5.178 3.305 1.00 83.12 69 VAL A O 1
ATOM 541 N N . ILE A 1 70 ? -12.385 4.965 3.875 1.00 86.75 70 ILE A N 1
ATOM 542 C CA . ILE A 1 70 ? -12.263 6.282 4.519 1.00 86.75 70 ILE A CA 1
ATOM 543 C C . ILE A 1 70 ? -11.940 7.401 3.522 1.00 86.75 70 ILE A C 1
ATOM 545 O O . ILE A 1 70 ? -12.136 8.570 3.823 1.00 86.75 70 ILE A O 1
ATOM 549 N N . TYR A 1 71 ? -11.430 7.060 2.337 1.00 89.00 71 TYR A N 1
ATOM 550 C CA . TYR A 1 71 ? -11.064 8.027 1.307 1.00 89.00 71 TYR A CA 1
ATOM 551 C C . TYR A 1 71 ? -11.058 7.382 -0.082 1.00 89.00 71 TYR A C 1
ATOM 553 O O . TYR A 1 71 ? -10.505 6.296 -0.256 1.00 89.00 71 TYR A O 1
ATOM 561 N N . VAL A 1 72 ? -11.613 8.084 -1.074 1.00 85.62 72 VAL A N 1
ATOM 562 C CA . VAL A 1 72 ? -11.562 7.715 -2.497 1.00 85.62 72 VAL A CA 1
ATOM 563 C C . VAL A 1 72 ? -10.937 8.877 -3.270 1.00 85.62 72 VAL A C 1
ATOM 565 O O . VAL A 1 72 ? -11.494 9.971 -3.307 1.00 85.62 72 VAL A O 1
ATOM 568 N N . GLY A 1 73 ? -9.768 8.658 -3.876 1.00 86.50 73 GLY A N 1
ATOM 569 C CA . GLY A 1 73 ? -9.050 9.687 -4.631 1.00 86.50 73 GLY A CA 1
ATOM 570 C C . GLY A 1 73 ? -7.562 9.381 -4.813 1.00 86.50 73 GLY A C 1
ATOM 571 O O . GLY A 1 73 ? -7.072 8.327 -4.411 1.00 86.50 73 GLY A O 1
ATOM 572 N N . LEU A 1 74 ? -6.824 10.313 -5.426 1.00 82.00 74 LEU A N 1
ATOM 573 C CA . LEU A 1 74 ? -5.386 10.150 -5.667 1.00 82.00 74 LEU A CA 1
ATOM 574 C C . LEU A 1 74 ? -4.587 10.193 -4.359 1.00 82.00 74 LEU A C 1
ATOM 576 O O . LEU A 1 74 ? -4.796 11.054 -3.504 1.00 82.00 74 LEU A O 1
ATOM 580 N N . ALA A 1 75 ? -3.586 9.318 -4.250 1.00 77.75 75 ALA A N 1
ATOM 581 C CA . ALA A 1 75 ? -2.758 9.190 -3.052 1.00 77.75 75 ALA A CA 1
ATOM 582 C C . ALA A 1 75 ? -1.970 10.465 -2.689 1.00 77.75 75 ALA A C 1
ATOM 584 O O . ALA A 1 75 ? -1.550 10.600 -1.540 1.00 77.75 75 ALA A O 1
ATOM 585 N N . ASN A 1 76 ? -1.769 11.386 -3.638 1.00 81.00 76 ASN A N 1
ATOM 586 C CA . ASN A 1 76 ? -1.006 12.625 -3.463 1.00 81.00 76 ASN A CA 1
ATOM 587 C C . ASN A 1 76 ? -1.847 13.831 -3.001 1.00 81.00 76 ASN A C 1
ATOM 589 O O . ASN A 1 76 ? -1.311 14.933 -2.889 1.00 81.00 76 ASN A O 1
ATOM 593 N N . LYS A 1 77 ? -3.152 13.662 -2.754 1.00 85.69 77 LYS A N 1
ATOM 594 C CA . LYS A 1 77 ? -4.026 14.751 -2.298 1.00 85.69 77 LYS A CA 1
ATOM 595 C C . LYS A 1 77 ? -3.983 14.903 -0.780 1.00 85.69 77 LYS A C 1
ATOM 597 O O . LYS A 1 77 ? -4.016 13.919 -0.045 1.00 85.69 77 LYS A O 1
ATOM 602 N N . SER A 1 78 ? -3.963 16.154 -0.313 1.00 84.88 78 SER A N 1
ATOM 603 C CA . SER A 1 78 ? -4.025 16.494 1.117 1.00 84.88 78 SER A CA 1
ATOM 604 C C . SER A 1 78 ? -5.274 15.943 1.799 1.00 84.88 78 SER A C 1
ATOM 606 O O . SER A 1 78 ? -5.213 15.546 2.957 1.00 84.88 78 SER A O 1
ATOM 608 N N . ASP A 1 79 ? -6.379 15.868 1.059 1.00 82.94 79 ASP A N 1
ATOM 609 C CA . ASP A 1 79 ? -7.696 15.458 1.554 1.00 82.94 79 ASP A CA 1
ATOM 610 C C . ASP A 1 79 ? -7.685 14.027 2.106 1.00 82.94 79 ASP A C 1
ATOM 612 O O . ASP A 1 79 ? -8.429 13.712 3.031 1.00 82.94 79 ASP A O 1
ATOM 616 N N . ARG A 1 80 ? -6.761 13.186 1.615 1.00 86.88 80 ARG A N 1
ATOM 617 C CA . ARG A 1 80 ? -6.496 11.852 2.160 1.00 86.88 80 ARG A CA 1
ATOM 618 C C . ARG A 1 80 ? -6.107 11.907 3.637 1.00 86.88 80 ARG A C 1
ATOM 620 O O . ARG A 1 80 ? -6.573 11.092 4.425 1.00 86.88 80 ARG A O 1
ATOM 627 N N . TYR A 1 81 ? -5.233 12.843 4.007 1.00 86.88 81 TYR A N 1
ATOM 628 C CA . TYR A 1 81 ? -4.753 12.978 5.383 1.00 86.88 81 TYR A CA 1
ATOM 629 C C . TYR A 1 81 ? -5.828 13.561 6.297 1.00 86.88 81 TYR A C 1
ATOM 631 O O . TYR A 1 81 ? -5.923 13.139 7.445 1.00 86.88 81 TYR A O 1
ATOM 639 N N . THR A 1 82 ? -6.665 14.465 5.782 1.00 87.50 82 THR A N 1
ATOM 640 C CA . THR A 1 82 ? -7.827 14.982 6.516 1.00 87.50 82 THR A CA 1
ATOM 641 C C . THR A 1 82 ? -8.817 13.864 6.826 1.00 87.50 82 THR A C 1
ATOM 643 O O . THR A 1 82 ? -9.150 13.657 7.986 1.00 87.50 82 THR A O 1
ATOM 646 N N . ALA A 1 83 ? -9.203 13.074 5.821 1.00 86.00 83 ALA A N 1
ATOM 647 C CA . ALA A 1 83 ? -10.128 11.959 6.006 1.00 86.00 83 ALA A CA 1
ATOM 648 C C . ALA A 1 83 ? -9.566 10.873 6.946 1.00 86.00 83 ALA A C 1
ATOM 650 O O . ALA A 1 83 ? -10.291 10.295 7.752 1.00 86.00 83 ALA A O 1
ATOM 651 N N . MET A 1 84 ? -8.250 10.623 6.894 1.00 86.25 84 MET A N 1
ATOM 652 C CA . MET A 1 84 ? -7.570 9.750 7.857 1.00 86.25 84 MET A CA 1
ATOM 653 C C . MET A 1 84 ? -7.627 10.297 9.287 1.00 86.25 84 MET A C 1
ATOM 655 O O . MET A 1 84 ? -7.869 9.522 10.210 1.00 86.25 84 MET A O 1
ATOM 659 N N . ALA A 1 85 ? -7.403 11.601 9.474 1.00 84.81 85 ALA A N 1
ATOM 660 C CA . ALA A 1 85 ? -7.469 12.235 10.787 1.00 84.81 85 ALA A CA 1
ATOM 661 C C . ALA A 1 85 ? -8.890 12.170 11.365 1.00 84.81 85 ALA A C 1
ATOM 663 O O . ALA A 1 85 ? -9.058 11.746 12.502 1.00 84.81 85 ALA A O 1
ATOM 664 N N . GLU A 1 86 ? -9.907 12.483 10.559 1.00 86.19 86 GLU A N 1
ATOM 665 C CA . GLU A 1 86 ? -11.319 12.392 10.955 1.00 86.19 86 GLU A CA 1
ATOM 666 C C . GLU A 1 86 ? -11.719 10.963 11.338 1.00 86.19 86 GLU A C 1
ATOM 668 O O . GLU A 1 86 ? -12.386 10.751 12.351 1.00 86.19 86 GLU A O 1
ATOM 673 N N . PHE A 1 87 ? -11.274 9.967 10.567 1.00 85.69 87 PHE A N 1
ATOM 674 C CA . PHE A 1 87 ? -11.524 8.567 10.892 1.00 85.69 87 PHE A CA 1
ATOM 675 C C . PHE A 1 87 ? -10.854 8.155 12.208 1.00 85.69 87 PHE A C 1
ATOM 677 O O . PHE A 1 87 ? -11.486 7.502 13.035 1.00 85.69 87 PHE A O 1
ATOM 684 N N . MET A 1 88 ? -9.593 8.542 12.428 1.00 83.69 88 MET A N 1
ATOM 685 C CA . MET A 1 88 ? -8.903 8.263 13.691 1.00 83.69 88 MET A CA 1
ATOM 686 C C . MET A 1 88 ? -9.614 8.933 14.867 1.00 83.69 88 MET A C 1
ATOM 688 O O . MET A 1 88 ? -9.882 8.268 15.864 1.00 83.69 88 MET A O 1
ATOM 692 N N . ASP A 1 89 ? -9.985 10.205 14.736 1.00 82.69 89 ASP A N 1
ATOM 693 C CA . ASP A 1 89 ? -10.715 10.926 15.776 1.00 82.69 89 ASP A CA 1
ATOM 694 C C . ASP A 1 89 ? -12.042 10.229 16.112 1.00 82.69 89 ASP A C 1
ATOM 696 O O . ASP A 1 89 ? -12.351 10.048 17.286 1.00 82.69 89 ASP A O 1
ATOM 700 N N . ALA A 1 90 ? -12.796 9.758 15.115 1.00 79.56 90 ALA A N 1
ATOM 701 C CA . ALA A 1 90 ? -14.043 9.023 15.339 1.00 79.56 90 ALA A CA 1
ATOM 702 C C . ALA A 1 90 ? -13.837 7.672 16.052 1.00 79.56 90 ALA A C 1
ATOM 704 O O . ALA A 1 90 ? -14.673 7.273 16.859 1.00 79.56 90 ALA A O 1
ATOM 705 N N . GLN A 1 91 ? -12.734 6.968 15.779 1.00 75.94 91 GLN A N 1
ATOM 706 C CA . GLN A 1 91 ? -12.424 5.677 16.410 1.00 75.94 91 GLN A CA 1
ATOM 707 C C . GLN A 1 91 ? -11.869 5.827 17.835 1.00 75.94 91 GLN A C 1
ATOM 709 O O . GLN A 1 91 ? -12.093 4.959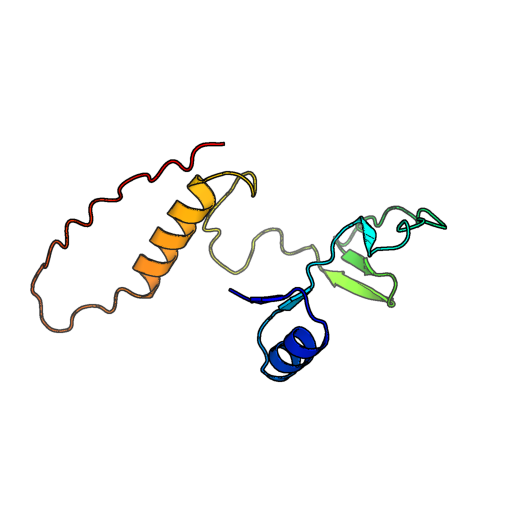 18.677 1.00 75.94 91 GLN A O 1
ATOM 714 N N . PHE A 1 92 ? -11.149 6.918 18.119 1.00 68.25 92 PHE A N 1
ATOM 715 C CA . PHE A 1 92 ? -10.547 7.191 19.430 1.00 68.25 92 PHE A CA 1
ATOM 716 C C . PHE A 1 92 ? -11.390 8.111 20.323 1.00 68.25 92 PHE A C 1
ATOM 718 O O . PHE A 1 92 ? -11.006 8.374 21.464 1.00 68.25 92 PHE A O 1
ATOM 725 N N . GLN A 1 93 ? -12.552 8.573 19.852 1.00 60.34 93 GLN A N 1
ATOM 726 C CA . GLN A 1 93 ? -13.571 9.178 20.704 1.00 60.34 93 GLN A CA 1
ATOM 727 C C . GLN A 1 93 ? -14.216 8.100 21.581 1.00 60.34 93 GLN A C 1
ATOM 729 O O . GLN A 1 93 ? -15.276 7.550 21.290 1.00 60.34 93 GLN A O 1
ATOM 734 N N . THR A 1 94 ? -13.567 7.809 22.706 1.00 53.06 94 THR A N 1
ATOM 735 C CA . THR A 1 94 ? -14.198 7.135 23.838 1.00 53.06 94 THR A CA 1
ATOM 736 C C . THR A 1 94 ? -15.433 7.950 24.238 1.00 53.06 94 THR A C 1
ATOM 738 O O . THR A 1 94 ? -15.294 9.160 24.444 1.00 53.06 94 THR A O 1
ATOM 741 N N . PRO A 1 95 ? -16.635 7.359 24.387 1.00 48.75 95 PRO A N 1
ATOM 742 C CA . PRO A 1 95 ? -17.743 8.093 24.981 1.00 48.75 95 PRO A CA 1
ATOM 743 C C . PRO A 1 95 ? -17.294 8.531 26.375 1.00 48.75 95 PRO A C 1
ATOM 745 O O . PRO A 1 95 ? -16.908 7.693 27.197 1.00 48.75 95 PRO A O 1
ATOM 748 N N . SER A 1 96 ? -17.280 9.839 26.646 1.00 48.75 96 SER A N 1
ATOM 749 C CA . SER A 1 96 ? -16.998 10.301 27.998 1.00 48.75 96 SER A CA 1
ATOM 750 C C . SER A 1 96 ? -18.126 9.777 28.889 1.00 48.75 96 SER A C 1
ATOM 752 O O . SER A 1 96 ? -19.274 10.204 28.804 1.00 48.75 96 SER A O 1
ATOM 754 N N . LEU A 1 97 ? -17.810 8.805 29.748 1.00 52.84 97 LEU A N 1
ATOM 755 C CA . LEU A 1 97 ? -18.751 8.251 30.730 1.00 52.84 97 LEU A CA 1
ATOM 756 C C . LEU A 1 97 ? -19.243 9.302 31.742 1.00 52.84 97 LEU A C 1
ATOM 758 O O . LEU A 1 97 ? -20.150 9.036 32.521 1.00 52.84 97 LEU A O 1
ATOM 762 N N . PHE A 1 98 ? -18.677 10.506 31.706 1.00 49.16 98 PHE A N 1
ATOM 763 C CA . PHE A 1 98 ? -19.160 11.675 32.416 1.00 49.16 98 PHE A CA 1
ATOM 764 C C . PHE A 1 98 ? -19.353 12.802 31.405 1.00 49.16 98 PHE A C 1
ATOM 766 O O . PHE A 1 98 ? -18.402 13.264 30.774 1.00 49.16 98 PHE A O 1
ATOM 773 N N . GLY A 1 99 ? -20.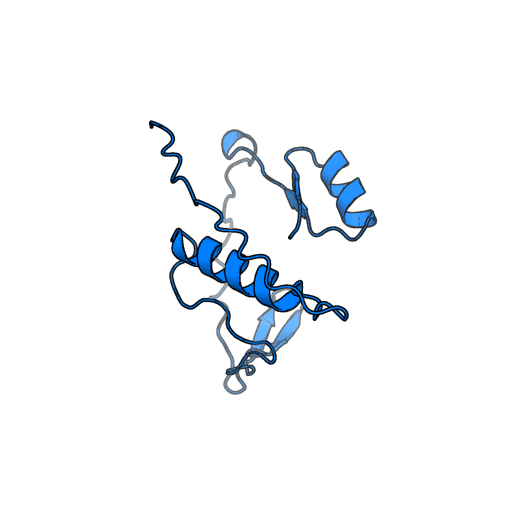612 13.181 31.192 1.00 46.62 99 GLY A N 1
ATOM 774 C CA . GLY A 1 99 ? -20.994 14.218 30.248 1.00 46.62 99 GLY A CA 1
ATOM 775 C C . GLY A 1 99 ? -20.436 15.573 30.657 1.00 46.62 99 GLY A C 1
ATOM 776 O O . GLY A 1 99 ? -20.836 16.120 31.676 1.00 46.62 99 GLY A O 1
ATOM 777 N N . LEU A 1 100 ? -19.556 16.122 29.827 1.00 42.41 100 LEU A N 1
ATOM 778 C CA . LEU A 1 100 ? -19.292 17.551 29.708 1.00 42.41 100 LEU A CA 1
ATOM 779 C C . LEU A 1 100 ? -18.862 17.793 28.252 1.00 42.41 100 LEU A C 1
ATOM 781 O O . LEU A 1 100 ? -17.898 17.173 27.800 1.00 42.41 100 LEU A O 1
ATOM 785 N N . PRO A 1 101 ? -19.567 18.645 27.488 1.00 43.09 101 PRO A N 1
ATOM 786 C CA . PRO A 1 101 ? -19.174 18.959 26.126 1.00 43.09 101 PRO A CA 1
ATOM 787 C C . PRO A 1 101 ? -18.001 19.942 26.168 1.00 43.09 101 PRO A C 1
ATOM 789 O O . PRO A 1 101 ? -18.190 21.156 26.113 1.00 43.09 101 PRO A O 1
ATOM 792 N N . GLU A 1 102 ? -16.771 19.440 26.259 1.00 43.22 102 GLU A N 1
ATOM 793 C CA . GLU A 1 102 ? -15.618 20.263 25.907 1.00 43.22 102 GLU A CA 1
ATOM 794 C C . GLU A 1 102 ? -15.534 20.347 24.381 1.00 43.22 102 GLU A C 1
ATOM 796 O O . GLU A 1 102 ? -14.940 19.516 23.699 1.00 43.22 102 GLU A O 1
ATOM 801 N N . THR A 1 103 ? -16.148 21.390 23.820 1.00 50.44 103 THR A N 1
ATOM 802 C CA . THR A 1 103 ? -15.819 21.876 22.477 1.00 50.44 103 THR A CA 1
ATOM 803 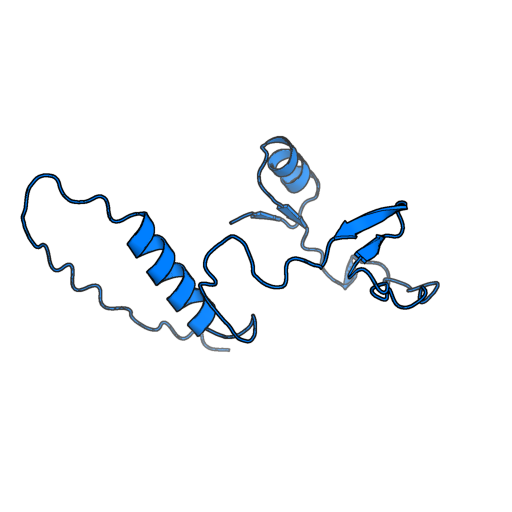C C . THR A 1 103 ? -14.366 22.341 22.465 1.00 50.44 103 THR A C 1
ATOM 805 O O . THR A 1 103 ? -14.077 23.533 22.594 1.00 50.44 103 THR A O 1
ATOM 808 N N . THR A 1 104 ? -13.424 21.416 22.288 1.00 44.69 104 THR A N 1
ATOM 809 C CA . THR A 1 104 ? -12.053 21.771 21.937 1.00 44.69 104 THR A CA 1
ATOM 810 C C . THR A 1 104 ? -12.067 22.265 20.492 1.00 44.69 104 THR A C 1
ATOM 812 O O . THR A 1 104 ? -11.883 21.506 19.544 1.00 44.69 104 THR A O 1
ATOM 815 N N . LYS A 1 105 ? -12.319 23.565 20.300 1.00 42.75 105 LYS A N 1
ATOM 816 C CA . LYS A 1 105 ? -12.105 24.237 19.014 1.00 42.75 105 LYS A CA 1
ATOM 817 C C . LYS A 1 105 ? -10.614 24.154 18.679 1.00 42.75 105 LYS A C 1
ATOM 819 O O . LYS A 1 105 ? -9.833 25.004 19.100 1.00 42.75 105 LYS A O 1
ATOM 824 N N . ARG A 1 106 ? -10.200 23.122 17.942 1.00 47.09 106 ARG A N 1
ATOM 825 C CA . ARG A 1 106 ? -8.838 23.023 17.410 1.00 47.09 106 ARG A CA 1
ATOM 826 C C . ARG A 1 106 ? -8.774 23.740 16.070 1.00 47.09 106 ARG A C 1
ATOM 828 O O . ARG A 1 106 ? -9.365 23.327 15.080 1.00 47.09 106 ARG A O 1
ATOM 835 N N . VAL A 1 107 ? -8.059 24.859 16.071 1.00 44.25 107 VAL A N 1
ATOM 836 C CA . VAL A 1 107 ? -7.740 25.632 14.871 1.00 44.25 107 VAL A CA 1
ATOM 837 C C . VAL A 1 107 ? -6.656 24.883 14.101 1.00 44.25 107 VAL A C 1
ATOM 839 O O . VAL A 1 107 ? -5.501 24.848 14.524 1.00 44.25 107 VAL A O 1
ATOM 842 N N . VAL A 1 108 ? -7.018 24.303 12.958 1.00 42.97 108 VAL A N 1
ATOM 843 C CA . VAL A 1 108 ? -6.055 23.734 12.010 1.00 42.97 108 VAL A CA 1
ATOM 844 C C . VAL A 1 108 ? -5.411 24.891 11.247 1.00 42.97 108 VAL A C 1
ATOM 846 O O . VAL A 1 108 ? -6.026 25.500 10.372 1.00 42.97 108 VAL A O 1
ATOM 849 N N . ARG A 1 109 ? -4.169 25.243 11.595 1.00 37.94 109 ARG A N 1
ATOM 850 C CA . ARG A 1 109 ? -3.373 26.189 10.801 1.00 37.94 109 ARG A CA 1
ATOM 851 C C . ARG A 1 109 ? -2.670 25.429 9.683 1.00 37.94 109 ARG A C 1
ATOM 853 O O . ARG A 1 109 ? -1.846 24.558 9.941 1.00 37.94 109 ARG A O 1
ATOM 860 N N . LYS A 1 110 ? -2.985 25.790 8.440 1.00 38.34 110 LYS A N 1
ATOM 861 C CA . LYS A 1 110 ? -2.274 25.338 7.241 1.00 38.34 110 LYS A CA 1
ATOM 862 C C . LYS A 1 110 ? -0.869 25.945 7.257 1.00 38.34 110 LYS A C 1
ATOM 864 O O . LYS A 1 110 ? -0.718 27.141 7.024 1.00 38.34 110 LYS A O 1
ATOM 869 N N . ILE A 1 111 ? 0.143 25.139 7.565 1.00 41.69 111 ILE A N 1
ATOM 870 C CA . ILE A 1 111 ? 1.545 25.552 7.464 1.00 41.69 111 ILE A CA 1
ATOM 871 C C . ILE A 1 111 ? 1.995 25.234 6.038 1.00 41.69 111 ILE A C 1
ATOM 873 O O . ILE A 1 111 ? 2.095 24.070 5.656 1.00 41.69 111 ILE A O 1
ATOM 877 N N . ALA A 1 112 ? 2.179 26.275 5.228 1.00 39.78 112 ALA A N 1
ATOM 878 C CA . ALA A 1 112 ? 2.791 26.157 3.913 1.00 39.78 112 ALA A CA 1
ATOM 879 C C . ALA A 1 112 ? 4.313 26.159 4.089 1.00 39.78 112 ALA A C 1
ATOM 881 O O . ALA A 1 112 ? 4.866 27.108 4.644 1.00 39.78 112 ALA A O 1
ATOM 882 N N . PHE A 1 113 ? 4.976 25.101 3.630 1.00 31.80 113 PHE A N 1
ATOM 883 C CA . PHE A 1 113 ? 6.428 25.089 3.495 1.00 31.80 113 PHE A CA 1
ATOM 884 C C . PHE A 1 113 ? 6.793 25.742 2.153 1.00 31.80 113 PHE A C 1
ATOM 886 O O . PHE A 1 113 ? 6.208 25.355 1.136 1.00 31.80 113 PHE A O 1
ATOM 893 N N . PRO A 1 114 ? 7.684 26.750 2.127 1.00 38.50 114 PRO A N 1
ATOM 894 C CA . PRO A 1 114 ? 8.177 27.313 0.878 1.00 38.50 114 PRO A CA 1
ATOM 895 C C . PRO A 1 114 ? 9.070 26.295 0.153 1.00 38.50 114 PRO A C 1
ATOM 897 O O . PRO A 1 114 ? 9.846 25.586 0.795 1.00 38.50 114 PRO A O 1
ATOM 900 N N . VAL A 1 115 ? 8.882 26.228 -1.169 1.00 39.88 115 VAL A N 1
ATOM 901 C CA . VAL A 1 115 ? 9.662 25.442 -2.143 1.00 39.88 115 VAL A CA 1
ATOM 902 C C . VAL A 1 115 ? 11.077 25.992 -2.261 1.00 39.88 115 VAL A C 1
ATOM 904 O O . VAL A 1 115 ? 11.203 27.238 -2.276 1.00 39.88 115 VAL A O 1
#

Mean predicted aligned error: 18.1 Å

Radius of gyration: 21.32 Å; Cα contacts (8 Å, |Δi|>4): 71; chains: 1; bounding box: 44×47×51 Å

Secondary structure (DSSP, 8-state):
--EEESSHHHHHHHHHTT--EEE---GGGS-----SS-PPP----TTSEEE-TTS-EEE---SS-SS-----S-TT-THHHHHHHHHHHHHH----SS-------------PPP-

Sequence (115 aa):
IGAFVEKTQDADILYYAGVPVWLVRLSTNCPDARVDSVGDVIQEDHQQRVKLHCGYLLNCADEQPSNQVIYVGLANKSDRYTAMAEFMDAQFQTPSLFGLPETTKRVVRKIAFPV